Protein AF-A0A1I6ULZ1-F1 (afdb_monomer_lite)

Sequence (80 aa):
MKKQKVCFTLRRYNHGYAKYIIAKRDYSFEDALMATLLLDELAFHRNKQSIDQAIDEAIQAGDEATFNQLAQAYRHYYLD

Foldseek 3Di:
DDDDDDDDDDDDPPPPDDPDDDPDPDDPPVVVVVVVVVVVVVVLVVVVVVLVVQLVVCVVVVPPPSNVVSCVVCVVVDDD

Organism: NCBI:txid306541

pLDDT: mean 77.36, std 14.61, range [43.66, 96.25]

Structure (mmCIF, N/CA/C/O backbone):
data_AF-A0A1I6ULZ1-F1
#
_entry.id   AF-A0A1I6ULZ1-F1
#
loop_
_atom_site.group_PDB
_atom_site.id
_atom_site.type_symbol
_atom_site.label_atom_id
_atom_site.label_alt_id
_atom_site.label_comp_id
_atom_site.label_asym_id
_atom_site.label_entity_id
_atom_site.label_seq_id
_atom_site.pdbx_PDB_ins_code
_atom_site.Cartn_x
_atom_site.Cartn_y
_atom_site.Cartn_z
_atom_site.occupancy
_atom_site.B_iso_or_equiv
_atom_site.auth_seq_id
_atom_site.auth_comp_id
_atom_site.auth_asym_id
_atom_site.auth_atom_id
_atom_site.pdbx_PDB_model_num
ATOM 1 N N . MET A 1 1 ? 73.291 1.643 -18.798 1.00 43.66 1 MET A N 1
ATOM 2 C CA . MET A 1 1 ? 72.047 1.019 -18.294 1.00 43.66 1 MET A CA 1
ATOM 3 C C . MET A 1 1 ? 70.891 1.352 -19.228 1.00 43.66 1 MET A C 1
ATOM 5 O O . MET A 1 1 ? 70.457 2.498 -19.258 1.00 43.66 1 MET A O 1
ATOM 9 N N . LYS A 1 2 ? 70.443 0.401 -20.058 1.00 47.34 2 LYS A N 1
ATOM 10 C CA . LYS A 1 2 ? 69.332 0.631 -20.996 1.00 47.34 2 LYS A CA 1
ATOM 11 C C . LYS A 1 2 ? 68.010 0.533 -20.229 1.00 47.34 2 LYS A C 1
ATOM 13 O O . LYS A 1 2 ? 67.659 -0.543 -19.762 1.00 47.34 2 LYS A O 1
ATOM 18 N N . LYS A 1 3 ? 67.306 1.657 -20.064 1.00 60.91 3 LYS A N 1
ATOM 19 C CA . LYS A 1 3 ? 65.975 1.690 -19.439 1.00 60.91 3 LYS A CA 1
ATOM 20 C C . LYS A 1 3 ? 64.979 0.999 -20.374 1.00 60.91 3 LYS A C 1
ATOM 22 O O . LYS A 1 3 ? 64.739 1.476 -21.481 1.00 60.91 3 LYS A O 1
ATOM 27 N N . GLN A 1 4 ? 64.437 -0.135 -19.947 1.00 61.09 4 GLN A N 1
ATOM 28 C CA . GLN A 1 4 ? 63.407 -0.861 -20.683 1.00 61.09 4 GLN A CA 1
ATOM 29 C C . GLN A 1 4 ? 62.080 -0.103 -20.549 1.00 61.09 4 GLN A C 1
ATOM 31 O O . GLN A 1 4 ? 61.582 0.100 -19.443 1.00 61.09 4 GLN A O 1
ATOM 36 N N . LYS A 1 5 ? 61.523 0.363 -21.671 1.00 67.00 5 LYS A N 1
ATOM 37 C CA . LYS A 1 5 ? 60.218 1.032 -21.697 1.00 67.00 5 LYS A CA 1
ATOM 38 C C . LYS A 1 5 ? 59.130 -0.041 -21.740 1.00 67.00 5 LYS A C 1
ATOM 40 O O . LYS A 1 5 ? 58.956 -0.695 -22.764 1.00 67.00 5 LYS A O 1
ATOM 45 N N . VAL A 1 6 ? 58.426 -0.235 -20.629 1.00 63.88 6 VAL A N 1
ATOM 46 C CA . VAL A 1 6 ? 57.268 -1.136 -20.559 1.00 63.88 6 VAL A CA 1
ATOM 47 C C . VAL A 1 6 ? 56.046 -0.370 -21.056 1.00 63.88 6 VAL A C 1
ATOM 49 O O . VAL A 1 6 ? 55.704 0.681 -20.519 1.00 63.88 6 VAL A O 1
ATOM 52 N N . CYS A 1 7 ? 55.422 -0.864 -22.122 1.00 60.91 7 CYS A N 1
ATOM 53 C CA . CYS A 1 7 ? 54.211 -0.285 -22.687 1.00 60.91 7 CYS A CA 1
ATOM 54 C C . CYS A 1 7 ? 53.047 -1.232 -22.399 1.00 60.91 7 CYS A C 1
ATOM 56 O O . CYS A 1 7 ? 53.039 -2.367 -22.873 1.00 60.91 7 CYS A O 1
ATOM 58 N N . PHE A 1 8 ? 52.084 -0.778 -21.599 1.00 63.50 8 PHE A N 1
ATOM 59 C CA . PHE A 1 8 ? 50.872 -1.534 -21.309 1.00 63.50 8 PHE A CA 1
ATOM 60 C C . PHE A 1 8 ? 49.834 -1.235 -22.387 1.00 63.50 8 PHE A C 1
ATOM 62 O O . PHE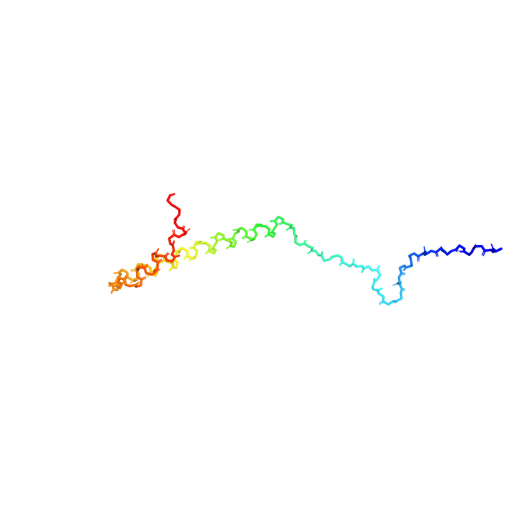 A 1 8 ? 49.487 -0.080 -22.622 1.00 63.50 8 PHE A O 1
ATOM 69 N N . THR A 1 9 ? 49.344 -2.274 -23.058 1.00 57.28 9 THR A N 1
ATOM 70 C CA . THR A 1 9 ? 48.271 -2.153 -24.048 1.00 57.28 9 THR A CA 1
ATOM 71 C C . THR A 1 9 ? 47.047 -2.898 -23.537 1.00 57.28 9 THR A C 1
ATOM 73 O O . THR A 1 9 ? 47.122 -4.089 -23.239 1.00 57.28 9 THR A O 1
ATOM 76 N N . LEU A 1 10 ? 45.907 -2.213 -23.454 1.00 59.91 10 LEU A N 1
ATOM 77 C CA . LEU A 1 10 ? 44.623 -2.844 -23.155 1.00 59.91 10 LEU A CA 1
ATOM 78 C C . LEU A 1 10 ? 44.196 -3.695 -24.359 1.00 59.91 10 LEU A C 1
ATOM 80 O O . LEU A 1 10 ? 43.679 -3.179 -25.348 1.00 59.91 10 LEU A O 1
ATOM 84 N N . ARG A 1 11 ? 44.424 -5.011 -24.291 1.00 59.78 11 ARG A N 1
ATOM 85 C CA . ARG A 1 11 ? 43.848 -5.967 -25.245 1.00 59.78 11 ARG A CA 1
ATOM 86 C C . ARG A 1 11 ? 42.462 -6.384 -24.766 1.00 59.78 11 ARG A C 1
ATOM 88 O O . ARG A 1 11 ? 42.315 -6.916 -23.670 1.00 59.78 11 ARG A O 1
ATOM 95 N N . ARG A 1 12 ? 41.448 -6.189 -25.611 1.00 60.47 12 ARG A N 1
ATOM 96 C CA . ARG A 1 12 ? 40.139 -6.826 -25.420 1.00 60.47 12 ARG A CA 1
ATOM 97 C C . ARG A 1 12 ? 40.313 -8.321 -25.689 1.00 60.47 12 ARG A C 1
ATOM 99 O O . ARG A 1 12 ? 40.649 -8.707 -26.808 1.00 60.47 12 ARG A O 1
ATOM 106 N N . TYR A 1 13 ? 40.147 -9.145 -24.659 1.00 57.75 13 TYR A N 1
ATOM 107 C CA . TYR A 1 13 ? 40.193 -10.603 -24.756 1.00 57.75 13 TYR A CA 1
ATOM 108 C C . TYR A 1 13 ? 39.011 -11.116 -25.597 1.00 57.75 13 TYR A C 1
ATOM 110 O O . TYR A 1 13 ? 37.984 -11.517 -25.066 1.00 57.75 13 TYR A O 1
ATOM 118 N N . ASN A 1 14 ? 39.155 -11.121 -26.923 1.00 55.56 14 ASN A N 1
ATOM 119 C CA . ASN A 1 14 ? 38.218 -11.769 -27.847 1.00 55.56 14 ASN A CA 1
ATOM 120 C C . ASN A 1 14 ? 38.640 -13.221 -28.129 1.00 55.56 14 ASN A C 1
ATOM 122 O O . ASN A 1 14 ? 38.758 -13.636 -29.280 1.00 55.56 14 ASN A O 1
ATOM 126 N N . HIS A 1 15 ? 38.899 -14.000 -27.082 1.00 52.97 15 HIS A N 1
ATOM 127 C CA . HIS A 1 15 ? 38.956 -15.461 -27.171 1.00 52.97 15 HIS A CA 1
ATOM 128 C C . HIS A 1 15 ? 38.053 -16.019 -26.072 1.00 52.97 15 HIS A C 1
ATOM 130 O O . HIS A 1 15 ? 38.472 -16.150 -24.928 1.00 52.97 15 HIS A O 1
ATOM 136 N N . GLY A 1 16 ? 36.787 -16.266 -26.425 1.00 58.12 16 GLY A N 1
ATOM 137 C CA . GLY A 1 16 ? 35.814 -16.958 -25.569 1.00 58.12 16 GLY A CA 1
ATOM 138 C C . GLY A 1 16 ? 34.617 -16.140 -25.073 1.00 58.12 16 GLY A C 1
ATOM 139 O O . GLY A 1 16 ? 33.679 -16.737 -24.559 1.00 58.12 16 GLY A O 1
ATOM 140 N N . TYR A 1 17 ? 34.587 -14.816 -25.255 1.00 58.44 17 TYR A N 1
ATOM 141 C CA . TYR A 1 17 ? 33.453 -13.982 -24.830 1.00 58.44 17 TYR A CA 1
ATOM 142 C C . TYR A 1 17 ? 32.633 -13.479 -26.018 1.00 58.44 17 TYR A C 1
ATOM 144 O O . TYR A 1 17 ? 33.174 -13.196 -27.090 1.00 58.44 17 TYR A O 1
ATOM 152 N N . ALA A 1 18 ? 31.313 -13.384 -25.827 1.00 60.22 18 ALA A N 1
ATOM 153 C CA . ALA A 1 18 ? 30.385 -12.903 -26.843 1.00 60.22 18 ALA A CA 1
ATOM 154 C C . ALA A 1 18 ? 30.816 -11.519 -27.363 1.00 60.22 18 ALA A C 1
ATOM 156 O O . ALA A 1 18 ? 31.147 -10.620 -26.592 1.00 60.22 18 ALA A O 1
ATOM 157 N N . LYS A 1 19 ? 30.799 -11.361 -28.693 1.00 65.88 19 LYS A N 1
ATOM 158 C CA . LYS A 1 19 ? 31.308 -10.207 -29.464 1.00 65.88 19 LYS A CA 1
ATOM 159 C C . LYS A 1 19 ? 30.692 -8.851 -29.066 1.00 65.88 19 LYS A C 1
ATOM 161 O O . LYS A 1 19 ? 31.206 -7.809 -29.466 1.00 65.88 19 LYS A O 1
ATOM 166 N N . TYR A 1 20 ? 29.607 -8.856 -28.300 1.00 65.19 20 TYR A N 1
ATOM 167 C CA . TYR A 1 20 ? 28.904 -7.684 -27.801 1.00 65.19 20 TYR A CA 1
ATOM 168 C C . TYR A 1 20 ? 28.250 -8.016 -26.456 1.00 65.19 20 TYR A C 1
ATOM 170 O O . TYR A 1 20 ? 27.656 -9.079 -26.279 1.00 65.19 20 TYR A O 1
ATOM 178 N N . ILE A 1 21 ? 28.349 -7.087 -25.510 1.00 65.69 21 ILE A N 1
ATOM 179 C CA . ILE A 1 21 ? 27.531 -7.088 -24.299 1.00 65.69 21 ILE A CA 1
ATOM 180 C C . ILE A 1 21 ? 26.195 -6.471 -24.712 1.00 65.69 21 ILE A C 1
ATOM 182 O O . ILE A 1 21 ? 26.154 -5.307 -25.108 1.00 65.69 21 ILE A O 1
ATOM 186 N N . ILE A 1 22 ? 25.112 -7.249 -24.676 1.00 70.31 22 ILE A N 1
ATOM 187 C CA . ILE A 1 22 ? 23.762 -6.690 -24.803 1.00 70.31 22 ILE A CA 1
ATOM 188 C C . ILE A 1 22 ? 23.488 -5.978 -23.480 1.00 70.31 22 ILE A C 1
ATOM 190 O O . ILE A 1 22 ? 23.350 -6.639 -22.449 1.00 70.31 22 ILE A O 1
ATOM 194 N N . ALA A 1 23 ? 23.461 -4.645 -23.489 1.00 68.56 23 ALA A N 1
ATOM 195 C CA . ALA A 1 23 ? 22.981 -3.894 -22.338 1.00 68.56 23 ALA A CA 1
ATOM 196 C C . ALA A 1 23 ? 21.551 -4.361 -22.041 1.00 68.56 23 ALA A C 1
ATOM 198 O O . ALA A 1 23 ? 20.699 -4.366 -22.936 1.00 68.56 23 ALA A O 1
ATOM 199 N N . LYS A 1 24 ? 21.299 -4.817 -20.809 1.00 68.19 24 LYS A N 1
ATOM 200 C CA . LYS A 1 24 ? 19.927 -5.087 -20.379 1.00 68.19 24 LYS A CA 1
ATOM 201 C C . LYS A 1 24 ? 19.151 -3.775 -20.501 1.00 68.19 24 LYS A C 1
ATOM 203 O O . LYS A 1 24 ? 19.704 -2.708 -20.254 1.00 68.19 24 LYS A O 1
ATOM 208 N N . ARG A 1 25 ? 17.897 -3.857 -20.948 1.00 65.38 25 ARG A N 1
ATOM 209 C CA . ARG A 1 25 ? 16.987 -2.710 -20.915 1.00 65.38 25 ARG A CA 1
ATOM 210 C C . ARG A 1 25 ? 16.768 -2.382 -19.443 1.00 65.38 25 ARG A C 1
ATOM 212 O O . ARG A 1 25 ? 15.993 -3.069 -18.782 1.00 65.38 25 ARG A O 1
ATOM 219 N N . ASP A 1 26 ? 17.512 -1.412 -18.934 1.00 68.62 26 ASP A N 1
ATOM 220 C CA . ASP A 1 26 ? 17.215 -0.839 -17.634 1.00 68.62 26 ASP A CA 1
ATOM 221 C C . ASP A 1 26 ? 15.848 -0.161 -17.741 1.00 68.62 26 ASP A C 1
ATOM 223 O O . ASP A 1 26 ? 15.527 0.476 -18.751 1.00 68.62 26 ASP A O 1
ATOM 227 N N . TYR A 1 27 ? 15.010 -0.388 -16.733 1.00 70.12 27 TYR A N 1
ATOM 228 C CA . TYR A 1 27 ? 13.739 0.312 -16.605 1.00 70.12 27 TYR A CA 1
ATOM 229 C C . TYR A 1 27 ? 14.021 1.817 -16.562 1.00 70.12 27 TYR A C 1
ATOM 231 O O . TYR A 1 27 ? 15.020 2.229 -15.963 1.00 70.12 27 TYR A O 1
ATOM 239 N N . SER A 1 28 ? 13.169 2.638 -17.190 1.00 85.12 28 SER A N 1
ATOM 240 C CA . SER A 1 28 ? 13.312 4.087 -17.036 1.00 85.12 28 SER A CA 1
ATOM 241 C C . SER A 1 28 ? 13.237 4.406 -15.548 1.00 85.12 28 SER A C 1
ATOM 243 O O . SER A 1 28 ? 12.389 3.865 -14.834 1.00 85.12 28 SER A O 1
ATOM 245 N N . PHE A 1 29 ? 14.130 5.268 -15.067 1.00 84.62 29 PHE A N 1
ATOM 246 C CA . PHE A 1 29 ? 14.110 5.711 -13.675 1.00 84.62 29 PHE A CA 1
ATOM 247 C C . PHE A 1 29 ? 12.722 6.243 -13.284 1.00 84.62 29 PHE A C 1
ATOM 249 O O . PHE A 1 29 ? 12.241 5.970 -12.189 1.00 84.62 29 PHE A O 1
ATOM 256 N N . GLU A 1 30 ? 12.063 6.935 -14.212 1.00 87.56 30 GLU A N 1
ATOM 257 C CA . GLU A 1 30 ? 10.718 7.485 -14.041 1.00 87.56 30 GLU A CA 1
ATOM 258 C C . GLU A 1 30 ? 9.676 6.389 -13.807 1.00 87.56 30 GLU A C 1
ATOM 260 O O . GLU A 1 30 ? 8.877 6.488 -12.881 1.00 87.56 30 GLU A O 1
ATOM 265 N N . ASP A 1 31 ? 9.729 5.307 -14.583 1.00 88.75 31 ASP A N 1
ATOM 266 C CA . ASP A 1 31 ? 8.804 4.181 -14.445 1.00 88.75 31 ASP A CA 1
ATOM 267 C C . ASP A 1 31 ? 8.986 3.472 -13.093 1.00 88.75 31 ASP A C 1
ATOM 269 O O . ASP A 1 31 ? 8.012 3.116 -12.428 1.00 88.75 31 ASP A O 1
ATOM 273 N N . ALA A 1 32 ? 10.238 3.290 -12.659 1.00 89.00 32 ALA A N 1
ATOM 274 C CA . ALA A 1 32 ? 10.547 2.694 -11.361 1.00 89.00 32 ALA A CA 1
ATOM 275 C C . ALA A 1 32 ? 10.102 3.596 -10.198 1.00 89.00 32 ALA A C 1
ATOM 277 O O . ALA A 1 32 ? 9.539 3.115 -9.211 1.00 89.00 32 ALA A O 1
ATOM 278 N N . LEU A 1 33 ? 10.321 4.907 -10.324 1.00 93.12 33 LEU A N 1
ATOM 279 C CA . LEU A 1 33 ? 9.881 5.896 -9.346 1.00 93.12 33 LEU A CA 1
ATOM 280 C C . LEU A 1 33 ? 8.353 5.916 -9.232 1.00 93.12 33 LEU A C 1
ATOM 282 O O . LEU A 1 33 ? 7.828 5.836 -8.125 1.00 93.12 33 LEU A O 1
ATOM 286 N N . MET A 1 34 ? 7.640 5.949 -10.359 1.00 95.25 34 MET A N 1
ATOM 287 C CA . MET A 1 34 ? 6.177 5.931 -10.382 1.00 95.25 34 MET A CA 1
ATOM 288 C C . MET A 1 34 ? 5.607 4.668 -9.740 1.00 95.25 34 MET A C 1
ATOM 290 O O . MET A 1 34 ? 4.692 4.757 -8.924 1.00 95.25 34 MET A O 1
ATOM 294 N N . ALA A 1 35 ? 6.167 3.498 -10.059 1.00 94.50 35 ALA A N 1
ATOM 295 C CA . ALA A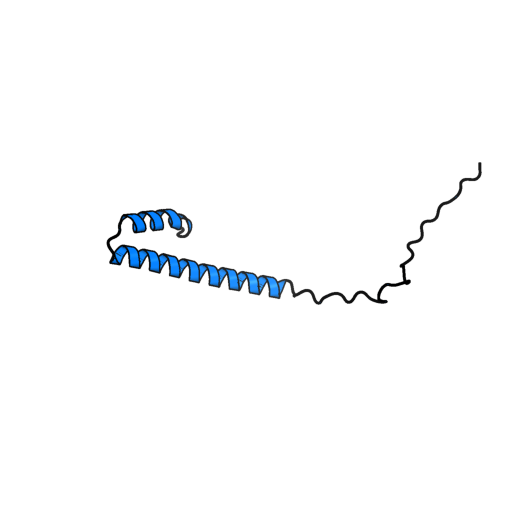 1 35 ? 5.753 2.243 -9.438 1.00 94.50 35 ALA A CA 1
ATOM 296 C C . ALA A 1 35 ? 5.967 2.256 -7.916 1.00 94.50 35 ALA A C 1
ATOM 298 O O . ALA A 1 35 ? 5.126 1.753 -7.175 1.00 94.50 35 ALA A O 1
ATOM 299 N N . THR A 1 36 ? 7.068 2.856 -7.456 1.00 94.69 36 THR A N 1
ATOM 300 C CA . THR A 1 36 ? 7.398 2.953 -6.028 1.00 94.69 36 THR A CA 1
ATOM 301 C C . THR A 1 36 ? 6.414 3.866 -5.302 1.00 94.69 36 THR A C 1
ATOM 303 O O . THR A 1 36 ? 5.845 3.460 -4.297 1.00 94.69 36 THR A O 1
ATOM 306 N N . LEU A 1 37 ? 6.146 5.058 -5.845 1.00 96.12 37 LEU A N 1
ATOM 307 C CA . LEU A 1 37 ? 5.205 6.017 -5.257 1.00 96.12 37 LEU A CA 1
ATOM 308 C C . LEU A 1 37 ? 3.779 5.459 -5.187 1.00 96.12 37 LEU A C 1
ATOM 310 O O . LEU A 1 37 ? 3.122 5.580 -4.157 1.00 96.12 37 LEU A O 1
ATOM 314 N N . LEU A 1 38 ? 3.322 4.797 -6.254 1.00 96.25 38 LEU A N 1
ATOM 315 C CA . LEU A 1 38 ? 2.009 4.149 -6.275 1.00 96.25 38 LEU A CA 1
ATOM 316 C C . LEU A 1 38 ? 1.906 3.034 -5.232 1.00 96.25 38 LEU A C 1
ATOM 318 O O . LEU A 1 38 ? 0.875 2.882 -4.578 1.00 96.25 38 LEU A O 1
ATOM 322 N N . LEU A 1 39 ? 2.960 2.231 -5.084 1.00 96.25 39 LEU A N 1
ATOM 323 C CA . LEU A 1 39 ? 2.965 1.138 -4.123 1.00 96.25 39 LEU A CA 1
ATOM 324 C C . LEU A 1 39 ? 2.997 1.656 -2.682 1.00 96.25 39 LEU A C 1
ATOM 326 O O . LEU A 1 39 ? 2.283 1.110 -1.842 1.00 96.25 39 LEU A O 1
ATOM 330 N N . ASP A 1 40 ? 3.756 2.719 -2.417 1.00 95.56 40 ASP A N 1
ATOM 331 C CA . ASP A 1 40 ? 3.774 3.397 -1.118 1.00 95.56 40 ASP A CA 1
ATOM 332 C C . ASP A 1 40 ? 2.393 3.956 -0.756 1.00 95.56 40 ASP A C 1
ATOM 334 O O . ASP A 1 40 ? 1.912 3.733 0.355 1.00 95.56 40 ASP A O 1
ATOM 338 N N . GLU A 1 41 ? 1.712 4.618 -1.695 1.00 94.12 41 GLU A N 1
ATOM 339 C CA . GLU A 1 41 ? 0.367 5.160 -1.475 1.00 94.12 41 GLU A CA 1
ATOM 340 C C . GLU A 1 41 ? -0.651 4.047 -1.175 1.00 94.12 41 GLU A C 1
ATOM 342 O O . GLU A 1 41 ? -1.396 4.110 -0.192 1.00 94.12 41 GLU A O 1
ATOM 347 N N . LEU A 1 42 ? -0.644 2.969 -1.965 1.00 95.25 42 LEU A N 1
ATOM 348 C CA . LEU A 1 42 ? -1.526 1.821 -1.743 1.00 95.25 42 LEU A CA 1
ATOM 349 C C . LEU A 1 42 ? -1.246 1.124 -0.407 1.00 95.25 42 LEU A C 1
ATOM 351 O O . LEU A 1 42 ? -2.182 0.745 0.305 1.00 95.25 42 LEU A O 1
ATOM 355 N N . ALA A 1 43 ? 0.029 0.951 -0.056 1.00 93.44 43 ALA A N 1
ATOM 356 C CA . ALA A 1 43 ? 0.431 0.358 1.213 1.00 93.44 43 ALA A CA 1
ATOM 357 C C . ALA A 1 43 ? -0.014 1.231 2.392 1.00 93.44 43 ALA A C 1
ATOM 359 O O . ALA A 1 43 ? -0.565 0.708 3.362 1.00 93.44 43 ALA A O 1
ATOM 360 N N . PHE A 1 44 ? 0.147 2.551 2.286 1.00 90.00 44 PHE A N 1
ATOM 361 C CA . PHE A 1 44 ? -0.317 3.501 3.290 1.00 90.00 44 PHE A CA 1
ATOM 362 C C . PHE A 1 44 ? -1.830 3.393 3.518 1.00 90.00 44 PHE A C 1
ATOM 364 O O . PHE A 1 44 ? -2.268 3.205 4.655 1.00 90.00 44 PHE A O 1
ATOM 371 N N . HIS A 1 45 ? -2.631 3.431 2.449 1.00 91.50 45 HIS A N 1
ATOM 372 C CA . HIS A 1 45 ? -4.087 3.328 2.558 1.00 91.50 45 HIS A CA 1
ATOM 373 C C . HIS A 1 45 ? -4.540 2.000 3.158 1.00 91.50 45 HIS A C 1
ATOM 375 O O . HIS A 1 45 ? -5.395 1.986 4.045 1.00 91.50 45 HIS A O 1
ATOM 381 N N . ARG A 1 46 ? -3.946 0.887 2.718 1.00 92.81 46 ARG A N 1
ATOM 382 C CA . ARG A 1 46 ? -4.273 -0.438 3.250 1.00 92.81 46 ARG A CA 1
ATOM 383 C C . ARG A 1 46 ? -3.933 -0.548 4.733 1.00 92.81 46 ARG A C 1
ATOM 385 O O . ARG A 1 46 ? -4.734 -1.078 5.499 1.00 92.81 46 ARG A O 1
ATOM 392 N N . ASN A 1 47 ? -2.760 -0.062 5.133 1.00 89.50 47 ASN A N 1
ATOM 393 C CA . ASN A 1 47 ? -2.333 -0.099 6.527 1.00 89.50 47 ASN A CA 1
ATOM 394 C C . ASN A 1 47 ? -3.273 0.731 7.397 1.00 89.50 47 ASN A C 1
ATOM 396 O O . ASN A 1 47 ? -3.740 0.234 8.417 1.00 89.50 47 ASN A O 1
ATOM 400 N N . LYS A 1 48 ? -3.612 1.949 6.958 1.00 88.88 48 LYS A N 1
ATOM 401 C CA . LYS A 1 48 ? -4.567 2.807 7.662 1.00 88.88 48 LYS A CA 1
ATOM 402 C C . LYS A 1 48 ? -5.918 2.115 7.841 1.00 88.88 48 LYS A C 1
ATOM 404 O O . LYS A 1 48 ? -6.393 1.997 8.962 1.00 88.88 48 LYS A O 1
ATOM 409 N N . GLN A 1 49 ? -6.480 1.574 6.762 1.00 91.19 49 GLN A N 1
ATOM 410 C CA . GLN A 1 49 ? -7.761 0.874 6.823 1.00 91.19 49 GLN A CA 1
ATOM 411 C C . GLN A 1 49 ? -7.723 -0.333 7.771 1.00 91.19 49 GLN A C 1
ATOM 413 O O . GLN A 1 49 ? -8.673 -0.557 8.513 1.00 91.19 49 GLN A O 1
ATOM 418 N N . SER A 1 50 ? -6.632 -1.103 7.768 1.00 90.38 50 SER A N 1
ATOM 419 C CA . SER A 1 50 ? -6.478 -2.248 8.670 1.00 90.38 50 SER A CA 1
ATOM 420 C C . SER A 1 50 ? -6.417 -1.832 10.141 1.00 90.38 50 SER A C 1
ATOM 422 O O . SER A 1 50 ? -6.900 -2.571 10.995 1.00 90.38 50 SER A O 1
ATOM 424 N N . ILE A 1 51 ? -5.805 -0.686 10.444 1.00 87.56 51 ILE A N 1
ATOM 425 C CA . ILE A 1 51 ? -5.716 -0.151 11.807 1.00 87.56 51 ILE A CA 1
ATOM 426 C C . ILE A 1 51 ? -7.083 0.348 12.260 1.00 87.56 51 ILE A C 1
ATOM 428 O O . ILE A 1 51 ? -7.519 -0.007 13.350 1.00 87.56 51 ILE A O 1
ATOM 432 N N . ASP A 1 52 ? -7.767 1.118 11.412 1.00 87.19 52 ASP A N 1
ATOM 433 C CA . ASP A 1 52 ? -9.098 1.650 11.709 1.00 87.19 52 ASP A CA 1
ATOM 434 C C . ASP A 1 52 ? -10.082 0.503 11.991 1.00 87.19 52 ASP A C 1
ATOM 436 O O . ASP A 1 52 ? -10.792 0.529 12.991 1.00 87.19 52 ASP A O 1
ATOM 440 N N . GLN A 1 53 ? -10.029 -0.571 11.194 1.00 90.50 53 GLN A N 1
ATOM 441 C CA . GLN A 1 53 ? -10.822 -1.782 11.428 1.00 90.50 53 GLN A CA 1
ATOM 442 C C . GLN A 1 53 ? -10.495 -2.459 12.763 1.00 90.50 53 GLN A C 1
ATOM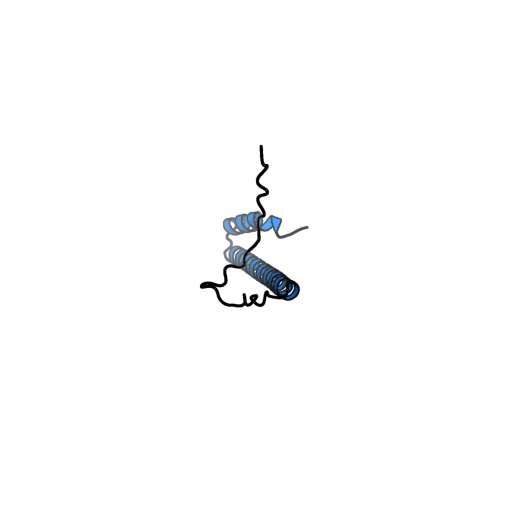 444 O O . GLN A 1 53 ? -11.407 -2.804 13.507 1.00 90.50 53 GLN A O 1
ATOM 449 N N . ALA A 1 54 ? -9.213 -2.627 13.094 1.00 87.56 54 ALA A N 1
ATOM 450 C CA . ALA A 1 54 ? -8.812 -3.243 14.359 1.00 87.56 54 ALA A CA 1
ATOM 451 C C . ALA A 1 54 ? -9.248 -2.409 15.579 1.00 87.56 54 ALA A C 1
ATOM 453 O O . ALA A 1 54 ? -9.611 -2.962 16.617 1.00 87.56 54 ALA A O 1
ATOM 454 N N . ILE A 1 55 ? -9.229 -1.079 15.454 1.00 86.38 55 ILE A N 1
ATOM 455 C CA . ILE A 1 55 ? -9.722 -0.161 16.484 1.00 86.38 55 ILE A CA 1
ATOM 456 C C . ILE A 1 55 ? -11.242 -0.286 16.625 1.00 86.38 55 ILE A C 1
ATOM 458 O O . ILE A 1 55 ? -11.731 -0.448 17.742 1.00 86.38 55 ILE A O 1
ATOM 462 N N . ASP A 1 56 ? -11.982 -0.254 15.516 1.00 88.25 56 ASP A N 1
ATOM 463 C CA . ASP A 1 56 ? -13.441 -0.395 15.519 1.00 88.25 56 ASP A CA 1
ATOM 464 C C . ASP A 1 56 ? -13.880 -1.741 16.116 1.00 88.25 56 ASP A C 1
ATOM 466 O O . ASP A 1 56 ? -14.824 -1.793 16.907 1.00 88.25 56 ASP A O 1
ATOM 470 N N . GLU A 1 57 ? -13.171 -2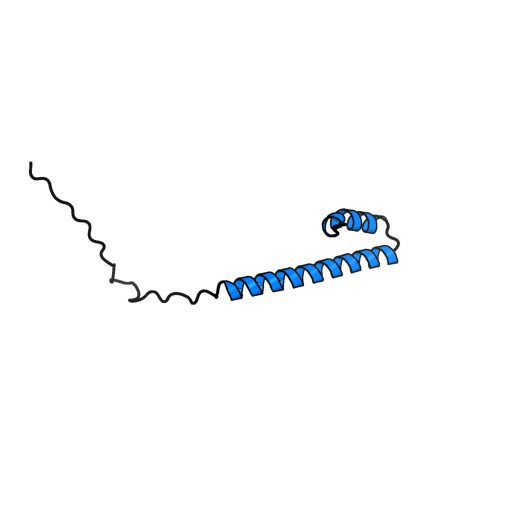.827 15.800 1.00 90.06 57 GLU A N 1
ATOM 471 C CA . GLU A 1 57 ? -13.401 -4.153 16.381 1.00 90.06 57 GLU A CA 1
ATOM 472 C C . GLU A 1 57 ? -13.144 -4.170 17.895 1.00 90.06 57 GLU A C 1
ATOM 474 O O . GLU A 1 57 ? -13.965 -4.699 18.647 1.00 90.06 57 GLU A O 1
ATOM 479 N N . ALA A 1 58 ? -12.055 -3.551 18.365 1.00 87.00 58 ALA A N 1
ATOM 480 C CA . ALA A 1 58 ? -11.761 -3.441 19.796 1.00 87.00 58 ALA A CA 1
ATOM 481 C C . ALA A 1 58 ? -12.834 -2.627 20.543 1.00 87.00 58 ALA A C 1
ATOM 483 O O . ALA A 1 58 ? -13.253 -3.010 21.639 1.00 87.00 58 ALA A O 1
ATOM 484 N N . ILE A 1 59 ? -13.339 -1.548 19.929 1.00 86.62 59 ILE A N 1
ATOM 485 C CA . ILE A 1 59 ? -14.443 -0.741 20.470 1.00 86.62 59 ILE A CA 1
ATOM 486 C C . ILE A 1 59 ? -15.729 -1.572 20.545 1.00 86.62 59 ILE A C 1
ATOM 488 O O . ILE A 1 59 ? -16.404 -1.561 21.575 1.00 86.62 59 ILE A O 1
ATOM 492 N N . GLN A 1 60 ? -16.068 -2.315 19.487 1.00 89.12 60 GLN A N 1
ATOM 493 C CA . GLN A 1 60 ? -17.253 -3.180 19.472 1.00 89.12 60 GLN A CA 1
ATOM 494 C C . GLN A 1 60 ? -17.172 -4.302 20.513 1.00 89.12 60 GLN A C 1
ATOM 496 O O . GLN A 1 60 ? -18.183 -4.642 21.127 1.00 89.12 60 GLN A O 1
ATOM 501 N N . ALA A 1 61 ? -15.981 -4.863 20.728 1.00 87.62 61 ALA A N 1
ATOM 502 C CA . ALA A 1 61 ? -15.734 -5.894 21.730 1.00 87.62 61 ALA A CA 1
ATOM 503 C C . ALA A 1 61 ? -15.678 -5.349 23.171 1.00 87.62 61 ALA A C 1
ATOM 505 O O . ALA A 1 61 ? -15.728 -6.135 24.117 1.00 87.62 61 ALA A O 1
ATOM 506 N N . GLY A 1 62 ? -15.586 -4.025 23.351 1.00 87.00 62 GLY A N 1
ATOM 507 C CA . GLY A 1 62 ? -15.413 -3.389 24.658 1.00 87.00 62 GLY A CA 1
ATOM 508 C C . GLY A 1 62 ? -14.051 -3.672 25.301 1.00 87.00 62 GLY A C 1
ATOM 509 O O . GLY A 1 62 ? -13.931 -3.611 26.524 1.00 87.00 62 GLY A O 1
ATOM 510 N N . ASP A 1 63 ? -13.035 -4.013 24.502 1.00 83.69 63 ASP A N 1
ATOM 511 C CA . ASP A 1 63 ? -11.694 -4.336 24.991 1.00 83.69 63 ASP A CA 1
ATOM 512 C C . ASP A 1 63 ? -10.813 -3.076 25.042 1.00 83.69 63 ASP A C 1
ATOM 514 O O . ASP A 1 63 ? -10.127 -2.688 24.092 1.00 83.69 63 ASP A O 1
ATOM 518 N N . GLU A 1 64 ? -10.833 -2.421 26.204 1.00 81.19 64 GLU A N 1
ATOM 519 C CA . GLU A 1 64 ? -10.027 -1.227 26.476 1.00 81.19 64 GLU A CA 1
ATOM 520 C C . GLU A 1 64 ? -8.514 -1.486 26.417 1.00 81.19 64 GLU A C 1
ATOM 522 O O . GLU A 1 64 ? -7.738 -0.554 26.179 1.00 81.19 64 GLU A O 1
ATOM 527 N N . ALA A 1 65 ? -8.057 -2.722 26.643 1.00 83.62 65 ALA A N 1
ATOM 528 C CA . ALA A 1 65 ? -6.631 -3.026 26.663 1.00 83.62 65 ALA A CA 1
ATOM 529 C C . ALA A 1 65 ? -6.053 -3.039 25.244 1.00 83.62 65 ALA A C 1
ATOM 531 O O . ALA A 1 65 ? -5.030 -2.391 24.997 1.00 83.62 65 ALA A O 1
ATOM 532 N N . THR A 1 66 ? -6.719 -3.718 24.304 1.00 81.31 66 THR A N 1
ATOM 533 C CA . THR A 1 66 ? -6.321 -3.690 22.887 1.00 81.31 66 THR A CA 1
ATOM 534 C C . THR A 1 66 ? -6.496 -2.304 22.289 1.00 81.31 66 THR A C 1
ATOM 536 O O . THR A 1 66 ? -5.595 -1.847 21.587 1.00 81.31 66 THR A O 1
ATOM 539 N N . PHE A 1 67 ? -7.572 -1.584 22.621 1.00 84.50 67 PHE A N 1
ATOM 540 C CA . PHE A 1 67 ? -7.749 -0.206 22.159 1.00 84.50 67 PHE A CA 1
ATOM 541 C C . PHE A 1 67 ? -6.581 0.699 22.582 1.00 84.50 67 PHE A C 1
ATOM 543 O O . PHE A 1 67 ? -5.984 1.366 21.738 1.00 84.50 67 PHE A O 1
ATOM 550 N N . ASN A 1 68 ? -6.193 0.687 23.863 1.00 82.06 68 ASN A N 1
ATOM 551 C CA . ASN A 1 68 ? -5.085 1.514 24.354 1.00 82.06 68 ASN A CA 1
ATOM 552 C C . ASN A 1 68 ? -3.735 1.125 23.733 1.00 82.06 68 ASN A C 1
ATOM 554 O O . ASN A 1 68 ? -2.924 2.000 23.424 1.00 82.06 68 ASN A O 1
ATOM 558 N N . GLN A 1 69 ? -3.491 -0.171 23.513 1.00 86.88 69 GLN A N 1
ATOM 559 C CA . GLN A 1 69 ? -2.279 -0.643 22.839 1.00 86.88 69 GLN A CA 1
ATOM 560 C C . GLN A 1 69 ? -2.212 -0.169 21.384 1.00 86.88 69 GLN A C 1
ATO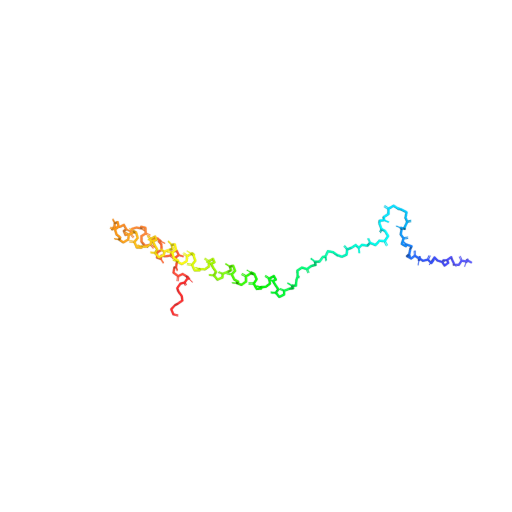M 562 O O . GLN A 1 69 ? -1.179 0.352 20.959 1.00 86.88 69 GLN A O 1
ATOM 567 N N . LEU A 1 70 ? -3.309 -0.308 20.635 1.00 83.75 70 LEU A N 1
ATOM 568 C CA . LEU A 1 70 ? -3.401 0.146 19.248 1.00 83.75 70 LEU A CA 1
ATOM 569 C C . LEU A 1 70 ? -3.270 1.674 19.173 1.00 83.75 70 LEU A C 1
ATOM 571 O O . LEU A 1 70 ? -2.446 2.188 18.417 1.00 83.75 70 LEU A O 1
ATOM 575 N N . ALA A 1 71 ? -3.987 2.410 20.022 1.00 80.69 71 ALA A N 1
ATOM 576 C CA . ALA A 1 71 ? -3.914 3.867 20.082 1.00 80.69 71 ALA A CA 1
ATOM 577 C C . ALA A 1 71 ? -2.488 4.367 20.374 1.00 80.69 71 ALA A C 1
ATOM 579 O O . ALA A 1 71 ? -2.025 5.329 19.760 1.00 80.69 71 ALA A O 1
ATOM 580 N N . GLN A 1 72 ? -1.756 3.699 21.272 1.00 82.69 72 GLN A N 1
ATOM 581 C CA . GLN A 1 72 ? -0.382 4.075 21.594 1.00 82.69 72 GLN A CA 1
ATOM 582 C C . GLN A 1 72 ? 0.608 3.708 20.482 1.00 82.69 72 GLN A C 1
ATOM 584 O O . GLN A 1 72 ? 1.486 4.512 20.168 1.00 82.69 72 GLN A O 1
ATOM 589 N N . ALA A 1 73 ? 0.460 2.534 19.862 1.00 82.50 73 ALA A N 1
ATOM 590 C CA . ALA A 1 73 ? 1.324 2.084 18.772 1.00 82.50 73 ALA A CA 1
ATOM 591 C C . ALA A 1 73 ? 1.194 2.962 17.517 1.00 82.50 73 ALA A C 1
ATOM 593 O O . ALA A 1 73 ? 2.190 3.234 16.843 1.00 82.50 73 ALA A O 1
ATOM 594 N N . TYR A 1 74 ? -0.017 3.441 17.220 1.00 78.50 74 TYR A N 1
ATOM 595 C CA . TYR A 1 74 ? -0.306 4.186 15.993 1.00 78.50 74 TYR A CA 1
ATOM 596 C C . TYR A 1 74 ? -0.359 5.705 16.163 1.00 78.50 74 TYR A C 1
ATOM 598 O O . TYR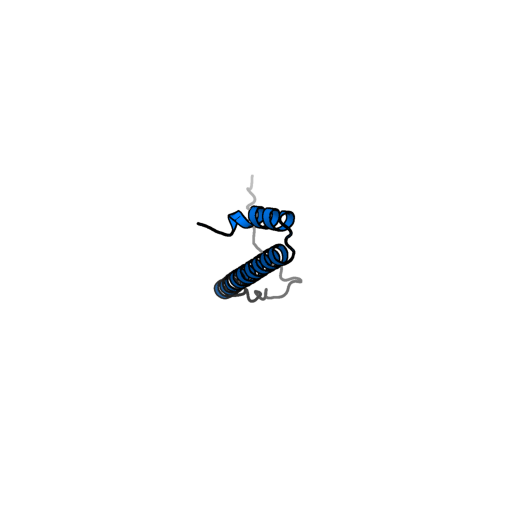 A 1 74 ? -0.567 6.424 15.187 1.00 78.50 74 TYR A O 1
ATOM 606 N N . ARG A 1 75 ? -0.063 6.217 17.362 1.00 74.44 75 ARG A N 1
ATOM 607 C CA . ARG A 1 75 ? -0.013 7.656 17.658 1.00 74.44 75 ARG A CA 1
ATOM 608 C C . ARG A 1 75 ? 0.909 8.449 16.722 1.00 74.44 75 ARG A C 1
ATOM 610 O O . ARG A 1 75 ? 0.675 9.624 16.493 1.00 74.44 75 ARG A O 1
ATOM 617 N N . HIS A 1 76 ? 1.945 7.818 16.170 1.00 74.44 76 HIS A N 1
ATOM 618 C CA . HIS A 1 76 ? 2.893 8.455 15.247 1.00 74.44 76 HIS A CA 1
ATOM 619 C C . HIS A 1 76 ? 2.385 8.592 13.803 1.00 74.44 76 HIS A C 1
ATOM 621 O O . HIS A 1 76 ? 2.974 9.345 13.032 1.00 74.44 76 HIS A O 1
ATOM 627 N N . TYR A 1 77 ? 1.334 7.860 13.424 1.00 67.75 77 TYR A N 1
ATOM 628 C CA . TYR A 1 77 ? 0.766 7.900 12.070 1.00 67.75 77 TYR A CA 1
ATOM 629 C C . TYR A 1 77 ? -0.301 8.984 11.904 1.00 67.75 77 TYR A C 1
ATOM 631 O O . TYR A 1 77 ? -0.625 9.364 10.780 1.00 67.75 77 TYR A O 1
ATOM 639 N N . TYR A 1 78 ? -0.812 9.500 13.019 1.00 60.12 78 TYR A N 1
ATOM 640 C CA . TYR A 1 78 ? -1.676 10.665 13.070 1.00 60.12 78 TYR A CA 1
ATOM 641 C C . TYR A 1 78 ? -0.815 11.870 13.464 1.00 60.12 78 TYR A C 1
ATOM 643 O O . TYR A 1 78 ? -0.409 12.002 14.614 1.00 60.12 78 TYR A O 1
ATOM 651 N N . LEU A 1 79 ? -0.467 12.708 12.486 1.00 51.03 79 LEU A N 1
ATOM 652 C CA . LEU A 1 79 ? 0.027 14.056 12.763 1.00 51.03 79 LEU A CA 1
ATOM 653 C C . LEU A 1 79 ? -1.182 14.931 13.117 1.00 51.03 79 LEU A C 1
ATOM 655 O O . LEU A 1 79 ? -2.134 14.970 12.335 1.00 51.03 79 LEU A O 1
ATOM 659 N N . ASP A 1 80 ? -1.127 15.572 14.288 1.00 44.38 80 ASP A N 1
ATOM 660 C CA . ASP A 1 80 ? -1.991 16.705 14.658 1.00 44.38 80 ASP A CA 1
ATOM 661 C C . ASP A 1 80 ? -1.925 17.829 13.606 1.00 44.38 80 ASP A C 1
ATOM 663 O O . ASP A 1 80 ? -0.806 18.113 13.105 1.00 44.38 80 ASP A O 1
#

InterPro domains:
  IPR014957 IDEAL domain [PF08858] (38-74)
  IPR014957 IDEAL domain [SM00914] (38-74)
  IPR027393 Virus scaffolding protein, C-terminal [G3DSA:4.10.810.10] (26-78)

Secondary structure (DSSP, 8-state):
--------------SSS-SS-----PPPHHHHHHHHHHHHHHHHHHHHHHHHHHHHHHHHHT-HHHHHHHHHHHTTTS--

Radius of gyration: 30.28 Å; chains: 1; bounding box: 89×34×56 Å